Protein AF-A0A532D0Z4-F1 (afdb_monomer)

Structure (mmCIF, N/CA/C/O backbone):
data_AF-A0A532D0Z4-F1
#
_entry.id   AF-A0A532D0Z4-F1
#
loop_
_atom_site.group_PDB
_atom_site.id
_atom_site.type_symbol
_atom_site.label_atom_id
_atom_site.label_alt_id
_atom_site.label_comp_id
_atom_site.label_asym_id
_atom_site.label_entity_id
_atom_site.label_seq_id
_atom_site.pdbx_PDB_ins_code
_atom_site.Cartn_x
_atom_site.Cartn_y
_atom_site.Cartn_z
_atom_site.occupancy
_atom_site.B_iso_or_equiv
_atom_site.auth_seq_id
_atom_site.auth_comp_id
_atom_site.auth_asym_id
_atom_site.auth_atom_id
_atom_site.pdbx_PDB_model_num
ATOM 1 N N . MET A 1 1 ? 3.114 -16.259 -3.371 1.00 68.56 1 MET A N 1
ATOM 2 C CA . MET A 1 1 ? 1.735 -16.174 -3.904 1.00 68.56 1 MET A CA 1
ATOM 3 C C . MET A 1 1 ? 0.910 -15.290 -2.988 1.00 68.56 1 MET A C 1
ATOM 5 O O . MET A 1 1 ? 0.957 -15.493 -1.777 1.00 68.56 1 MET A O 1
ATOM 9 N N . LEU A 1 2 ? 0.211 -14.303 -3.550 1.00 87.06 2 LEU A N 1
ATOM 10 C CA . LEU A 1 2 ? -0.641 -13.385 -2.798 1.00 87.06 2 LEU A CA 1
ATOM 11 C C . LEU A 1 2 ? -1.826 -14.157 -2.198 1.00 87.06 2 LEU A C 1
ATOM 13 O O . LEU A 1 2 ? -2.532 -14.868 -2.910 1.00 87.06 2 LEU A O 1
ATOM 17 N N . ARG A 1 3 ? -2.022 -14.060 -0.879 1.00 91.75 3 ARG A N 1
ATOM 18 C CA . ARG A 1 3 ? -3.142 -14.702 -0.178 1.00 91.75 3 ARG A CA 1
ATOM 19 C C . ARG A 1 3 ? -4.074 -13.623 0.351 1.00 91.75 3 ARG A C 1
ATOM 21 O O . ARG A 1 3 ? -3.798 -13.018 1.387 1.00 91.75 3 ARG A O 1
ATOM 28 N N . ILE A 1 4 ? -5.160 -13.389 -0.377 1.00 92.12 4 ILE A N 1
ATOM 29 C CA . ILE A 1 4 ? -6.190 -12.414 -0.019 1.00 92.12 4 ILE A CA 1
ATOM 30 C C . ILE A 1 4 ? -7.558 -13.076 0.090 1.00 92.12 4 ILE A C 1
ATOM 32 O O . ILE A 1 4 ? -7.851 -14.058 -0.587 1.00 92.12 4 ILE A O 1
ATOM 36 N N . SER A 1 5 ? -8.388 -12.515 0.956 1.00 94.12 5 SER A N 1
ATOM 37 C CA . SER A 1 5 ? -9.837 -12.703 0.953 1.00 94.12 5 SER A CA 1
ATOM 38 C C . SER A 1 5 ? -10.491 -11.322 0.848 1.00 94.12 5 SER A C 1
ATOM 40 O O . SER A 1 5 ? -9.790 -10.320 0.680 1.00 94.12 5 SER A O 1
ATOM 42 N N . ARG A 1 6 ? -11.820 -11.245 0.876 1.00 94.12 6 ARG A N 1
ATOM 43 C CA . ARG A 1 6 ? -12.543 -9.992 0.645 1.00 94.12 6 ARG A CA 1
ATOM 44 C C . ARG A 1 6 ? -13.796 -9.849 1.489 1.00 94.12 6 ARG A C 1
ATOM 46 O O . ARG A 1 6 ? -14.389 -10.837 1.920 1.00 94.12 6 ARG A O 1
ATOM 53 N N . PHE A 1 7 ? -14.195 -8.600 1.672 1.00 96.19 7 PHE A N 1
ATOM 54 C CA . PHE A 1 7 ? -15.541 -8.224 2.076 1.00 96.19 7 PHE A CA 1
ATOM 55 C C . PHE A 1 7 ? -16.505 -8.358 0.885 1.00 96.19 7 PHE A C 1
ATOM 57 O O . PHE A 1 7 ? -16.123 -8.746 -0.226 1.00 96.19 7 PHE A O 1
ATOM 64 N N . ARG A 1 8 ? -17.783 -8.056 1.119 1.00 94.69 8 ARG A N 1
ATOM 65 C CA . ARG A 1 8 ? -18.814 -8.057 0.079 1.00 94.69 8 ARG A CA 1
ATOM 66 C C . ARG A 1 8 ? -18.459 -7.094 -1.054 1.00 94.69 8 ARG A C 1
ATOM 68 O O . ARG A 1 8 ? -18.574 -7.469 -2.223 1.00 94.69 8 ARG A O 1
ATOM 75 N N . GLU A 1 9 ? -18.056 -5.879 -0.696 1.00 93.69 9 GLU A N 1
ATOM 76 C CA . GLU A 1 9 ? -17.502 -4.866 -1.596 1.00 93.69 9 GLU A CA 1
ATOM 77 C C . GLU A 1 9 ? -16.139 -5.317 -2.165 1.00 93.69 9 GLU A C 1
ATOM 79 O O . GLU A 1 9 ? -15.540 -6.254 -1.634 1.00 93.69 9 GLU A O 1
ATOM 84 N N . PRO A 1 10 ? -15.602 -4.675 -3.223 1.00 90.31 10 PRO A N 1
ATOM 85 C CA . PRO A 1 10 ? -14.236 -4.922 -3.703 1.00 90.31 10 PRO A CA 1
ATOM 86 C C . PRO A 1 10 ? -13.175 -4.358 -2.733 1.00 90.31 10 PRO A C 1
ATOM 88 O O . PRO A 1 10 ? -12.321 -3.566 -3.111 1.00 90.31 10 PRO A O 1
ATOM 91 N N . ILE A 1 11 ? -13.259 -4.760 -1.466 1.00 94.00 11 ILE A N 1
ATOM 92 C CA . ILE A 1 11 ? -12.336 -4.439 -0.383 1.00 94.00 11 ILE A CA 1
ATOM 93 C C . ILE A 1 11 ? -11.728 -5.761 0.066 1.00 94.00 11 ILE A C 1
ATOM 95 O O . ILE A 1 11 ? -12.435 -6.688 0.471 1.00 94.00 11 ILE A O 1
ATOM 99 N N . TYR A 1 12 ? -10.412 -5.849 -0.025 1.00 94.94 12 TYR A N 1
ATOM 100 C CA . TYR A 1 12 ? -9.652 -7.072 0.173 1.00 94.94 12 TYR A CA 1
ATOM 101 C C . TYR A 1 12 ? -8.835 -6.983 1.453 1.00 94.94 12 TYR A C 1
ATOM 103 O O . TYR A 1 12 ? -8.523 -5.895 1.932 1.00 94.94 12 TYR A O 1
ATOM 111 N N . PHE A 1 13 ? -8.464 -8.132 2.005 1.00 96.56 13 PHE A N 1
ATOM 112 C CA . PHE A 1 13 ? -7.53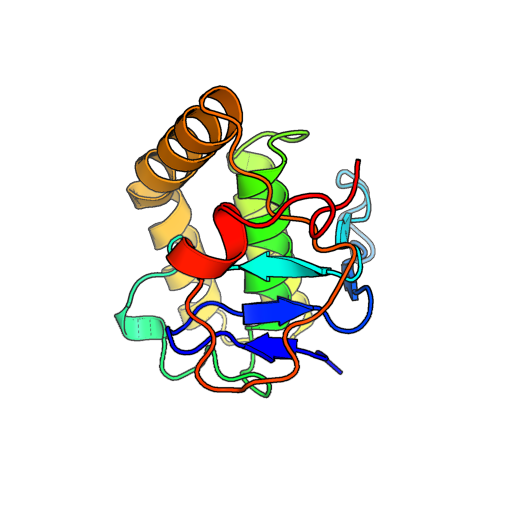0 -8.193 3.120 1.00 96.56 13 PHE A CA 1
ATOM 113 C C . PHE A 1 13 ? -6.567 -9.367 2.989 1.00 96.56 13 PHE A C 1
ATOM 115 O O . PHE A 1 13 ? -6.926 -10.446 2.509 1.00 96.56 13 PHE A O 1
ATOM 122 N N . LEU A 1 14 ? -5.337 -9.164 3.455 1.00 97.00 14 LEU A N 1
ATOM 123 C CA . LEU A 1 14 ? -4.309 -10.199 3.481 1.00 97.00 14 LEU A CA 1
ATOM 124 C C . LEU A 1 14 ? -4.620 -11.276 4.526 1.00 97.00 14 LEU A C 1
ATOM 126 O O . LEU A 1 14 ? -4.853 -10.976 5.698 1.00 97.00 14 LEU A O 1
ATOM 130 N N . THR A 1 15 ? -4.537 -12.547 4.137 1.00 96.62 15 THR A N 1
ATOM 131 C CA . THR A 1 15 ? -4.639 -13.693 5.062 1.00 96.62 15 THR A CA 1
ATOM 132 C C . THR A 1 15 ? -3.272 -14.241 5.488 1.00 96.62 15 THR A C 1
ATOM 134 O O . THR A 1 15 ? -3.190 -15.034 6.430 1.00 96.62 15 THR A O 1
ATOM 137 N N . ALA A 1 16 ? -2.194 -13.764 4.862 1.00 96.38 16 ALA A N 1
ATOM 138 C CA . ALA A 1 16 ? -0.795 -13.992 5.223 1.00 96.38 16 ALA A CA 1
ATOM 139 C C . ALA A 1 16 ? 0.020 -12.709 4.957 1.00 96.38 16 ALA A C 1
ATOM 141 O O . ALA A 1 16 ? -0.379 -11.937 4.084 1.00 96.38 16 ALA A O 1
ATOM 142 N N . PRO A 1 17 ? 1.125 -12.458 5.685 1.00 97.00 17 PRO A N 1
ATOM 143 C CA . PRO A 1 17 ? 1.972 -11.305 5.398 1.00 97.00 17 PRO A CA 1
ATOM 144 C C . PRO A 1 17 ? 2.641 -11.447 4.027 1.00 97.00 17 PRO A C 1
ATOM 146 O O . PRO A 1 17 ? 2.855 -12.562 3.540 1.00 97.00 17 PRO A O 1
ATOM 149 N N . ILE A 1 18 ? 2.994 -10.313 3.431 1.00 96.06 18 ILE A N 1
ATOM 150 C CA . ILE A 1 18 ? 3.792 -10.240 2.204 1.00 96.06 18 ILE A CA 1
ATOM 151 C C . ILE A 1 18 ? 4.935 -9.243 2.393 1.00 96.06 18 ILE A C 1
ATOM 153 O O . ILE A 1 18 ? 4.823 -8.330 3.211 1.00 96.06 18 ILE A O 1
ATOM 157 N N . SER A 1 19 ? 6.010 -9.393 1.623 1.00 95.44 19 SER A N 1
ATOM 158 C CA . SER A 1 19 ? 7.154 -8.480 1.686 1.00 95.44 19 SER A CA 1
ATOM 159 C C . SER A 1 19 ? 7.715 -8.172 0.304 1.00 95.44 19 SER A C 1
ATOM 161 O O . SER A 1 19 ? 7.929 -9.076 -0.503 1.00 95.44 19 SER A O 1
ATOM 163 N N . TRP A 1 20 ? 7.970 -6.901 0.026 1.00 95.19 20 TRP A N 1
ATOM 164 C CA . TRP A 1 20 ? 8.798 -6.491 -1.103 1.00 95.19 20 TRP A CA 1
ATOM 165 C C . TRP A 1 20 ? 10.201 -6.151 -0.597 1.00 95.19 20 TRP A C 1
ATOM 167 O O . TRP A 1 20 ? 10.347 -5.458 0.414 1.00 95.19 20 TRP A O 1
ATOM 177 N N . THR A 1 21 ? 11.216 -6.632 -1.308 1.00 95.31 21 THR A N 1
ATOM 178 C CA . THR A 1 21 ? 12.628 -6.386 -1.007 1.00 95.31 21 THR A CA 1
ATOM 179 C C . THR A 1 21 ? 13.271 -5.759 -2.242 1.00 95.31 21 THR A C 1
ATOM 181 O O . THR A 1 21 ? 13.078 -6.304 -3.328 1.00 95.31 21 THR A O 1
ATOM 184 N N . PRO A 1 22 ? 14.022 -4.653 -2.097 1.00 93.81 22 PRO A N 1
ATOM 185 C CA . PRO A 1 22 ? 14.727 -4.043 -3.215 1.00 93.81 22 PRO A CA 1
ATOM 186 C C . PRO A 1 22 ? 15.726 -5.008 -3.852 1.00 93.81 22 PRO A C 1
ATOM 188 O O . PRO A 1 22 ? 16.398 -5.776 -3.157 1.00 93.81 22 PRO A O 1
ATOM 191 N N . ASN A 1 23 ? 15.849 -4.929 -5.173 1.00 92.88 23 ASN A N 1
ATOM 192 C CA . ASN A 1 23 ? 16.867 -5.652 -5.924 1.00 92.88 23 ASN A CA 1
ATOM 193 C C . ASN A 1 23 ? 18.252 -4.984 -5.789 1.00 92.88 23 ASN A C 1
ATOM 195 O O . ASN A 1 23 ? 18.334 -3.811 -5.411 1.00 92.88 23 ASN A O 1
ATOM 199 N N . PRO A 1 24 ? 19.352 -5.691 -6.120 1.00 92.56 24 PRO A N 1
ATOM 200 C CA . PRO A 1 24 ? 20.680 -5.081 -6.187 1.00 92.56 24 PRO A CA 1
ATOM 201 C C . PRO A 1 24 ? 20.682 -3.808 -7.051 1.00 92.56 24 PRO A C 1
ATOM 203 O O . PRO A 1 24 ? 20.112 -3.794 -8.144 1.00 92.56 24 PRO A O 1
ATOM 206 N N . GLY A 1 25 ? 21.305 -2.738 -6.560 1.00 89.62 25 GLY A N 1
ATOM 207 C CA . GLY A 1 25 ? 21.280 -1.394 -7.148 1.00 89.62 25 GLY A CA 1
ATOM 208 C C . GLY A 1 25 ? 20.120 -0.498 -6.683 1.00 89.62 25 GLY A C 1
ATOM 209 O O . GLY A 1 25 ? 20.040 0.661 -7.097 1.00 89.62 25 GLY A O 1
ATOM 210 N N . GLN A 1 26 ? 19.208 -1.001 -5.843 1.00 91.31 26 GLN A N 1
ATOM 211 C CA . GLN A 1 26 ? 18.084 -0.249 -5.264 1.00 91.31 26 GLN A CA 1
ATOM 212 C C . GLN A 1 26 ? 18.214 -0.061 -3.740 1.00 91.31 26 GLN A C 1
ATOM 214 O O . GLN A 1 26 ? 17.235 0.27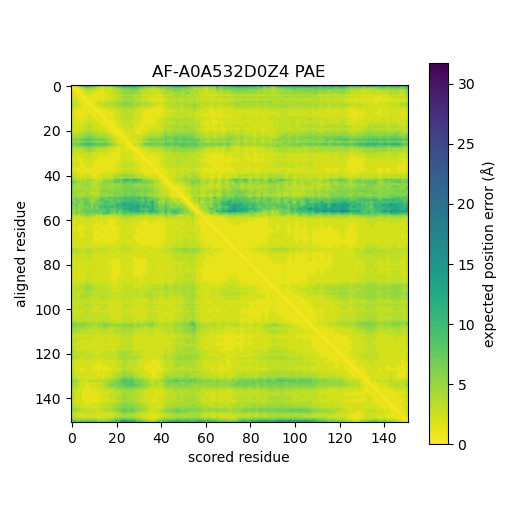0 -3.071 1.00 91.31 26 GLN A O 1
ATOM 219 N N . GLU A 1 27 ? 19.415 -0.224 -3.176 1.00 90.19 27 GLU A N 1
ATOM 220 C CA . GLU A 1 27 ? 19.687 -0.273 -1.727 1.00 90.19 27 GLU A CA 1
ATOM 221 C C . GLU A 1 27 ? 19.323 1.015 -0.980 1.00 90.19 27 GLU A C 1
ATOM 223 O O . GLU A 1 27 ? 19.199 1.018 0.243 1.00 90.19 27 GLU A O 1
ATOM 228 N N . ARG A 1 28 ? 19.100 2.117 -1.706 1.00 93.56 28 ARG A N 1
ATOM 229 C CA . ARG A 1 28 ? 18.566 3.357 -1.130 1.00 93.56 28 ARG A CA 1
ATOM 230 C C . ARG A 1 28 ? 17.164 3.193 -0.528 1.00 93.56 28 ARG A C 1
ATOM 232 O O . ARG A 1 28 ? 16.736 4.061 0.224 1.00 93.56 28 ARG A O 1
ATOM 239 N N . TYR A 1 29 ? 16.441 2.128 -0.878 1.00 94.75 29 TYR A N 1
ATOM 240 C CA . TYR A 1 29 ? 15.116 1.819 -0.351 1.00 94.75 29 TYR A CA 1
ATOM 241 C C . TYR A 1 29 ? 15.188 0.689 0.668 1.00 94.75 29 TYR A C 1
ATOM 243 O O . TYR A 1 29 ? 15.840 -0.323 0.443 1.00 94.75 29 TYR A O 1
ATOM 251 N N . ALA A 1 30 ? 14.457 0.818 1.772 1.00 95.56 30 ALA A N 1
ATOM 252 C CA . ALA A 1 30 ? 14.303 -0.280 2.721 1.00 95.56 30 ALA A CA 1
ATOM 253 C C . ALA A 1 30 ? 13.193 -1.247 2.275 1.00 95.56 30 ALA A C 1
ATOM 255 O O . ALA A 1 30 ? 12.180 -0.817 1.710 1.00 95.56 30 ALA A O 1
ATOM 256 N N . ALA A 1 31 ? 13.329 -2.534 2.612 1.00 96.44 31 ALA A N 1
ATOM 257 C CA . ALA A 1 31 ? 12.281 -3.536 2.408 1.00 96.44 31 ALA A CA 1
ATOM 258 C C . ALA A 1 31 ? 10.957 -3.131 3.081 1.00 96.44 31 ALA A C 1
ATOM 260 O O . ALA A 1 31 ? 10.937 -2.419 4.090 1.00 96.44 31 ALA A O 1
ATOM 261 N N . VAL A 1 32 ? 9.840 -3.578 2.511 1.00 97.50 32 VAL A N 1
ATOM 262 C CA . VAL A 1 32 ? 8.489 -3.287 2.999 1.00 97.50 32 VAL A CA 1
ATOM 263 C C . VAL A 1 32 ? 7.808 -4.598 3.337 1.00 97.50 32 VAL A C 1
ATOM 265 O O . VAL A 1 32 ? 7.613 -5.431 2.459 1.00 97.50 32 VAL A O 1
ATOM 268 N N . THR A 1 33 ? 7.398 -4.758 4.592 1.00 97.69 33 THR A N 1
ATOM 269 C CA . THR A 1 33 ? 6.573 -5.888 5.029 1.00 97.69 33 THR A CA 1
ATOM 270 C C . THR A 1 33 ? 5.162 -5.399 5.301 1.00 97.69 33 THR A C 1
ATOM 272 O O . THR A 1 33 ? 4.949 -4.537 6.154 1.00 97.69 33 THR A O 1
ATOM 275 N N . VAL A 1 34 ? 4.201 -5.971 4.582 1.00 98.19 34 VAL A N 1
ATOM 276 C CA . VAL A 1 34 ? 2.775 -5.739 4.788 1.00 98.19 34 VAL A CA 1
ATOM 277 C C . VAL A 1 34 ? 2.240 -6.853 5.689 1.00 98.19 34 VAL A C 1
ATOM 279 O O . VAL A 1 34 ? 2.355 -8.037 5.345 1.00 98.19 34 VAL A O 1
ATOM 282 N N . PRO A 1 35 ? 1.668 -6.522 6.855 1.00 98.00 35 PRO A N 1
ATOM 283 C CA . PRO A 1 35 ? 1.227 -7.529 7.803 1.00 98.00 35 PRO A CA 1
ATOM 284 C C . PRO A 1 35 ? -0.017 -8.268 7.302 1.00 98.00 35 PRO A C 1
ATOM 286 O O . PRO A 1 35 ? -0.856 -7.738 6.568 1.00 98.00 35 PRO A O 1
ATOM 289 N N . LYS A 1 36 ? -0.180 -9.500 7.791 1.00 97.94 36 LYS A N 1
ATOM 290 C CA . LYS A 1 36 ? -1.461 -10.206 7.725 1.00 97.94 36 LYS A CA 1
ATOM 291 C C . LYS A 1 36 ? -2.563 -9.310 8.304 1.00 97.94 36 LYS A C 1
ATOM 293 O O . LYS A 1 36 ? -2.368 -8.668 9.330 1.00 97.94 36 LYS A O 1
ATOM 298 N N . GLY A 1 37 ? -3.719 -9.300 7.652 1.00 98.06 37 GLY A N 1
ATOM 299 C CA . GLY A 1 37 ? -4.858 -8.479 8.038 1.00 98.06 37 GL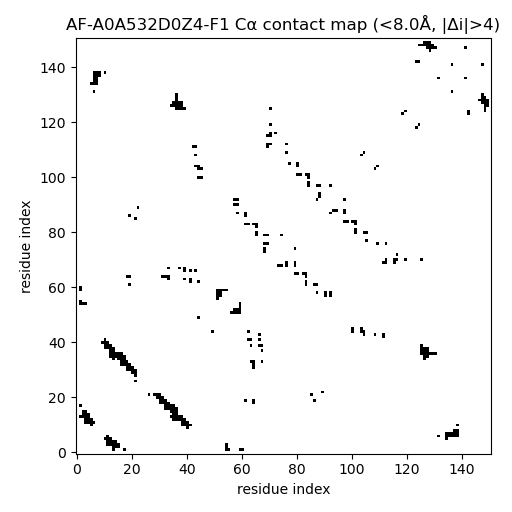Y A CA 1
ATOM 300 C C . GLY A 1 37 ? -4.860 -7.072 7.460 1.00 98.06 37 GLY A C 1
ATOM 301 O O . GLY A 1 37 ? -5.844 -6.375 7.679 1.00 98.06 37 GLY A O 1
ATOM 302 N N . PHE A 1 38 ? -3.839 -6.647 6.710 1.00 98.38 38 PHE A N 1
ATOM 303 C CA . PHE A 1 38 ? -3.918 -5.370 6.002 1.00 98.38 38 PHE A CA 1
ATOM 304 C C . PHE A 1 38 ? -5.079 -5.358 4.996 1.00 98.38 38 PHE A C 1
ATOM 306 O O . PHE A 1 38 ? -5.216 -6.301 4.214 1.00 98.38 38 PHE A O 1
ATOM 313 N N . VAL A 1 39 ? -5.887 -4.296 5.038 1.00 97.69 39 VAL A N 1
ATOM 314 C CA . VAL A 1 39 ? -7.057 -4.046 4.189 1.00 97.69 39 VAL A CA 1
ATOM 315 C C . VAL A 1 39 ? -6.697 -3.069 3.068 1.00 97.69 39 VAL A C 1
ATOM 317 O O . VAL A 1 39 ? -6.169 -1.989 3.325 1.00 97.69 39 VAL A O 1
ATOM 320 N N . THR A 1 40 ? -7.039 -3.421 1.833 1.00 95.94 40 THR A N 1
ATOM 321 C CA . THR A 1 40 ? -6.803 -2.633 0.611 1.00 95.94 40 THR A CA 1
ATOM 322 C C . THR A 1 40 ? -8.088 -2.537 -0.216 1.00 95.94 40 THR A C 1
ATOM 324 O O . THR A 1 40 ? -8.893 -3.469 -0.257 1.00 95.94 40 THR A O 1
ATOM 327 N N . ASP A 1 41 ? -8.292 -1.388 -0.855 1.00 92.38 41 ASP A N 1
ATOM 328 C CA . ASP A 1 41 ? -9.399 -1.103 -1.775 1.00 92.38 41 ASP A CA 1
ATOM 329 C C . ASP A 1 41 ? -8.905 -0.788 -3.199 1.00 92.38 41 ASP A C 1
ATOM 331 O O . ASP A 1 41 ? -9.721 -0.519 -4.082 1.00 92.38 41 ASP A O 1
ATOM 335 N N . PHE A 1 42 ? -7.583 -0.809 -3.421 1.00 90.06 42 PHE A N 1
ATOM 336 C CA . PHE A 1 42 ? -6.908 -0.439 -4.666 1.00 90.06 42 PHE A CA 1
ATOM 337 C C . PHE A 1 42 ? -7.337 0.922 -5.234 1.00 90.06 42 PHE A C 1
ATOM 339 O O . PHE A 1 42 ? -7.225 1.173 -6.436 1.00 90.06 42 PHE A O 1
ATOM 346 N N . ALA A 1 43 ? -7.831 1.824 -4.379 1.00 82.38 43 ALA A N 1
ATOM 347 C CA . ALA A 1 43 ? -8.388 3.104 -4.808 1.00 82.38 43 ALA A CA 1
ATOM 348 C C . ALA A 1 43 ? -7.322 4.065 -5.365 1.00 82.38 43 ALA A C 1
ATOM 350 O O . ALA A 1 43 ? -7.653 5.036 -6.043 1.00 82.38 43 ALA A O 1
ATOM 351 N N . SER A 1 44 ? -6.044 3.799 -5.090 1.00 79.75 44 SER A N 1
ATOM 352 C CA . SER A 1 44 ? -4.894 4.509 -5.655 1.00 79.75 44 SER A CA 1
ATOM 353 C C . SER A 1 44 ? -4.632 4.155 -7.130 1.00 79.75 44 SER A C 1
ATOM 355 O O . SER A 1 44 ? -3.983 4.927 -7.836 1.00 79.75 44 SER A O 1
ATOM 357 N N . ILE A 1 45 ? -5.162 3.025 -7.614 1.00 84.25 45 ILE A N 1
ATOM 358 C CA . ILE A 1 45 ? -4.928 2.493 -8.958 1.00 84.25 45 ILE A CA 1
ATOM 359 C C . ILE A 1 45 ? -6.054 2.927 -9.914 1.00 84.25 45 ILE A C 1
ATOM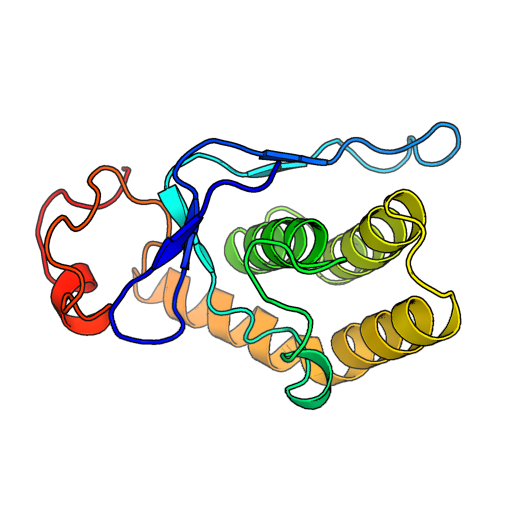 361 O O . ILE A 1 45 ? -7.233 2.724 -9.604 1.00 84.25 45 ILE A O 1
ATOM 365 N N . PRO A 1 46 ? -5.751 3.475 -11.110 1.00 83.75 46 PRO A N 1
ATOM 366 C CA . PRO A 1 46 ? -6.778 3.868 -12.074 1.00 83.75 46 PRO A CA 1
ATOM 367 C C . PRO A 1 46 ? -7.675 2.702 -12.504 1.00 83.75 46 PRO A C 1
ATOM 369 O O . PRO A 1 46 ? -7.198 1.609 -12.801 1.00 83.75 46 PRO A O 1
ATOM 372 N N . ARG A 1 47 ? -8.984 2.958 -12.635 1.00 85.44 47 ARG A N 1
ATOM 373 C CA . ARG A 1 47 ? -9.997 1.923 -12.929 1.00 85.44 47 ARG A CA 1
ATOM 374 C C . ARG A 1 47 ? -9.753 1.128 -14.211 1.00 85.44 47 ARG A C 1
ATOM 376 O O . ARG A 1 47 ? -10.112 -0.042 -14.263 1.00 85.44 47 ARG A O 1
ATOM 383 N N . ILE A 1 48 ? -9.130 1.729 -15.226 1.00 82.31 48 ILE A N 1
ATOM 384 C CA . ILE A 1 48 ? -8.780 1.031 -16.475 1.00 82.31 48 ILE A CA 1
ATOM 385 C C . ILE A 1 48 ? -7.825 -0.153 -16.240 1.00 82.31 48 ILE A C 1
ATOM 387 O O . ILE A 1 48 ? -7.817 -1.103 -17.015 1.00 82.31 48 ILE A O 1
ATOM 391 N N . PHE A 1 49 ? -7.079 -0.132 -15.135 1.00 83.12 49 PHE A N 1
ATOM 392 C CA . PHE A 1 49 ? -6.175 -1.198 -14.718 1.00 83.12 49 PHE A CA 1
ATOM 393 C C . PHE A 1 49 ? -6.839 -2.216 -13.769 1.00 83.12 49 PHE A C 1
ATOM 395 O O . PHE A 1 49 ? -6.251 -3.227 -13.409 1.00 83.12 49 PHE A O 1
ATOM 402 N N . TRP A 1 50 ? -8.098 -2.042 -13.366 1.00 83.56 50 TRP A N 1
ATOM 403 C CA . TRP A 1 50 ? -8.696 -2.944 -12.372 1.00 83.56 50 TRP A CA 1
ATOM 404 C C . TRP A 1 50 ? -8.919 -4.377 -12.869 1.00 83.56 50 TRP A C 1
ATOM 406 O O . TRP A 1 50 ? -8.961 -5.301 -12.058 1.00 83.56 50 TRP A O 1
ATOM 416 N N . SER A 1 51 ? -9.002 -4.602 -14.184 1.00 79.25 51 SER A N 1
ATOM 417 C CA . SER A 1 51 ? -9.143 -5.950 -14.756 1.00 79.25 51 SER A CA 1
ATOM 418 C C . SER A 1 51 ? -7.964 -6.877 -14.430 1.00 79.25 51 SER A C 1
ATOM 420 O O . SER A 1 51 ? -8.153 -8.092 -14.363 1.00 79.25 51 SER A O 1
ATOM 422 N N . ALA A 1 52 ? -6.778 -6.320 -14.166 1.00 77.19 52 ALA A N 1
ATOM 423 C CA . ALA A 1 52 ? -5.584 -7.067 -13.777 1.00 77.19 52 ALA A CA 1
ATOM 424 C C . ALA A 1 52 ? -5.259 -6.975 -12.270 1.00 77.19 52 ALA A C 1
ATOM 426 O O . ALA A 1 52 ? -4.233 -7.491 -11.839 1.00 77.19 52 ALA A O 1
ATOM 427 N N . LEU A 1 53 ? -6.163 -6.426 -11.444 1.00 77.25 53 LEU A N 1
ATOM 428 C CA . LEU A 1 53 ? -6.093 -6.451 -9.970 1.00 77.25 53 LEU A CA 1
ATOM 429 C C . LEU A 1 53 ? -6.808 -7.658 -9.343 1.00 77.25 53 LEU A C 1
ATOM 431 O O . LEU A 1 53 ? -7.283 -7.619 -8.206 1.00 77.25 53 LEU A O 1
ATOM 435 N N . ARG A 1 54 ? -6.902 -8.762 -10.080 1.00 73.69 54 ARG A N 1
ATOM 436 C CA . ARG A 1 54 ? -7.384 -10.021 -9.512 1.00 73.69 54 ARG A CA 1
ATOM 437 C C . ARG A 1 54 ? -6.395 -10.534 -8.448 1.00 73.69 54 ARG A C 1
ATOM 439 O O . ARG A 1 54 ? -5.230 -10.145 -8.475 1.00 73.69 54 ARG A O 1
ATOM 446 N N . PRO A 1 55 ? -6.796 -11.432 -7.529 1.00 66.75 55 PRO A N 1
ATOM 447 C CA . PRO A 1 55 ? -5.860 -12.041 -6.575 1.00 66.75 55 PRO A CA 1
ATOM 448 C C . PRO A 1 55 ? -4.628 -12.697 -7.225 1.00 66.75 55 PRO A C 1
ATOM 450 O O . PRO A 1 55 ? -3.551 -12.715 -6.635 1.00 66.75 55 PRO A O 1
ATOM 453 N N . ASP A 1 56 ? -4.807 -13.231 -8.433 1.00 70.12 56 ASP A N 1
ATOM 454 C CA .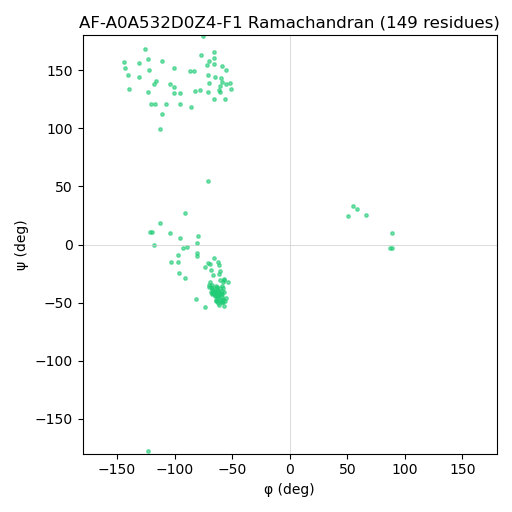 ASP A 1 56 ? -3.799 -13.814 -9.326 1.00 70.12 56 ASP A CA 1
ATOM 455 C C . ASP A 1 56 ? -3.257 -12.817 -10.369 1.00 70.12 56 ASP A C 1
ATOM 457 O O . ASP A 1 56 ? -2.507 -13.193 -11.264 1.00 70.12 56 ASP A O 1
ATOM 461 N N . GLY A 1 57 ? -3.659 -11.552 -10.271 1.00 78.69 57 GLY A N 1
ATOM 462 C CA . GLY A 1 57 ? -3.326 -10.487 -11.199 1.00 78.69 57 GLY A CA 1
ATOM 463 C C . GLY A 1 57 ? -1.866 -10.061 -11.112 1.00 78.69 57 GLY A C 1
ATOM 464 O O . GLY A 1 57 ? -1.262 -10.045 -10.037 1.00 78.69 57 GLY A O 1
ATOM 465 N N . GLU A 1 58 ? -1.309 -9.682 -12.261 1.00 81.00 58 GLU A N 1
ATOM 466 C CA . GLU A 1 58 ? 0.137 -9.571 -12.463 1.00 81.00 58 GLU A CA 1
ATOM 467 C C . GLU A 1 58 ? 0.814 -8.549 -11.526 1.00 81.00 58 GLU A C 1
ATOM 469 O O . GLU A 1 58 ? 1.949 -8.750 -11.104 1.00 81.00 58 GLU A O 1
ATOM 474 N N . TYR A 1 59 ? 0.106 -7.485 -11.129 1.00 88.00 59 TYR A N 1
ATOM 475 C CA . TYR A 1 59 ? 0.625 -6.429 -10.245 1.00 88.00 59 TYR A CA 1
ATOM 476 C C . TYR A 1 59 ? -0.180 -6.240 -8.956 1.00 88.00 59 TYR A C 1
ATOM 478 O O . TYR A 1 59 ? 0.071 -5.289 -8.213 1.00 88.00 59 TYR A O 1
ATOM 486 N N . ALA A 1 60 ? -1.109 -7.146 -8.636 1.00 92.06 60 ALA A N 1
ATOM 487 C CA . ALA A 1 60 ? -1.884 -7.060 -7.397 1.00 92.06 60 ALA A CA 1
ATOM 488 C C . ALA A 1 60 ? -0.967 -7.043 -6.161 1.00 92.06 60 ALA A C 1
ATOM 490 O O . ALA A 1 60 ? -1.199 -6.289 -5.221 1.00 92.06 60 ALA A O 1
ATOM 491 N N . TYR A 1 61 ? 0.130 -7.806 -6.192 1.00 94.06 61 TYR A N 1
ATOM 492 C CA . TYR A 1 61 ? 1.138 -7.803 -5.130 1.00 94.06 61 TYR A CA 1
ATOM 493 C C . TYR A 1 61 ? 1.747 -6.411 -4.905 1.00 94.06 61 TYR A C 1
ATOM 495 O O . TYR A 1 61 ? 1.789 -5.927 -3.774 1.00 94.06 61 TYR A O 1
ATOM 503 N N . ALA A 1 62 ? 2.182 -5.755 -5.985 1.00 95.25 62 ALA A N 1
ATOM 504 C CA . ALA A 1 62 ? 2.779 -4.425 -5.941 1.00 95.25 62 ALA A CA 1
ATOM 505 C C . ALA A 1 62 ? 1.765 -3.362 -5.481 1.00 95.25 62 ALA A C 1
ATOM 507 O O . ALA A 1 62 ? 2.097 -2.512 -4.656 1.00 95.25 62 ALA A O 1
ATOM 508 N N . ALA A 1 63 ? 0.512 -3.462 -5.936 1.00 95.38 63 ALA A N 1
ATOM 509 C CA . ALA A 1 63 ? -0.570 -2.572 -5.518 1.00 95.38 63 ALA A CA 1
ATOM 510 C C . ALA A 1 63 ? -0.871 -2.681 -4.011 1.00 95.38 63 ALA A C 1
ATOM 512 O O . ALA A 1 63 ? -1.046 -1.661 -3.353 1.00 95.38 63 ALA A O 1
ATOM 513 N N . VAL A 1 64 ? -0.860 -3.889 -3.426 1.00 96.75 64 VAL A N 1
ATOM 514 C CA . VAL A 1 64 ? -1.044 -4.063 -1.969 1.00 96.75 64 VAL A CA 1
ATOM 515 C C . VAL A 1 64 ? 0.095 -3.410 -1.176 1.00 96.75 64 VAL A C 1
ATOM 517 O O . VAL A 1 64 ? -0.156 -2.774 -0.152 1.00 96.75 64 VAL A O 1
ATOM 520 N N . VAL A 1 65 ? 1.344 -3.555 -1.634 1.00 97.25 65 VAL A N 1
ATOM 521 C CA . VAL A 1 65 ? 2.509 -2.906 -1.006 1.00 97.25 65 VAL A CA 1
ATOM 522 C C . VAL A 1 65 ? 2.378 -1.382 -1.067 1.00 97.25 65 VAL A C 1
ATOM 524 O O . VAL A 1 65 ? 2.594 -0.709 -0.059 1.00 97.25 65 VAL A O 1
ATOM 527 N N . HIS A 1 66 ? 1.977 -0.842 -2.218 1.00 97.44 66 HIS A N 1
ATOM 528 C CA . HIS A 1 66 ? 1.746 0.591 -2.410 1.00 97.44 66 HIS A CA 1
ATOM 529 C C . HIS A 1 66 ? 0.636 1.127 -1.507 1.00 97.44 66 HIS A C 1
ATOM 531 O O . HIS A 1 66 ? 0.878 2.067 -0.753 1.00 97.44 66 HIS A O 1
ATOM 537 N N . ASP A 1 67 ? -0.527 0.475 -1.489 1.00 97.62 67 ASP A N 1
ATOM 538 C CA . ASP A 1 67 ? -1.649 0.846 -0.624 1.00 97.62 67 ASP A CA 1
ATOM 539 C C . ASP A 1 67 ? -1.264 0.814 0.858 1.00 97.62 67 ASP A C 1
ATOM 541 O O . ASP A 1 67 ? -1.721 1.654 1.633 1.00 97.62 67 ASP A O 1
ATOM 545 N N . TYR A 1 68 ? -0.406 -0.122 1.275 1.00 98.25 68 TYR A N 1
ATOM 546 C CA . TYR A 1 68 ? 0.097 -0.167 2.648 1.00 98.25 68 TYR A CA 1
ATOM 547 C C . TYR A 1 68 ? 0.969 1.041 2.984 1.00 98.25 68 TYR A C 1
ATOM 549 O O . TYR A 1 68 ? 0.812 1.633 4.055 1.00 98.25 68 TYR A O 1
ATOM 557 N N . LEU A 1 69 ? 1.858 1.449 2.079 1.00 98.19 69 LEU A N 1
ATOM 558 C CA . LEU A 1 69 ? 2.663 2.660 2.250 1.00 98.19 69 LEU A CA 1
ATOM 559 C C . LEU A 1 69 ? 1.797 3.926 2.226 1.00 98.19 69 LEU A C 1
ATOM 561 O O . LEU A 1 69 ? 1.983 4.810 3.058 1.00 98.19 69 LEU A O 1
ATOM 565 N N . TYR A 1 70 ? 0.802 3.973 1.341 1.00 97.81 70 TYR A N 1
ATOM 566 C CA . TYR A 1 70 ? -0.199 5.038 1.257 1.00 97.81 70 TYR A CA 1
ATOM 567 C C . TYR A 1 70 ? -1.078 5.132 2.497 1.00 97.81 70 TYR A C 1
ATOM 569 O O . TYR A 1 70 ? -1.483 6.222 2.893 1.00 97.81 70 TYR A O 1
ATOM 577 N N . TRP A 1 71 ? -1.401 3.993 3.103 1.00 98.00 71 TRP A N 1
ATOM 578 C CA . TRP A 1 71 ? -2.147 3.955 4.345 1.00 98.00 71 TRP A CA 1
ATOM 579 C C . TRP A 1 71 ? -1.265 4.375 5.510 1.00 98.00 71 TRP A C 1
ATOM 581 O O . TRP A 1 71 ? -1.640 5.271 6.249 1.00 98.00 71 TRP A O 1
ATOM 591 N N . THR A 1 72 ? -0.103 3.750 5.705 1.00 97.38 72 THR A N 1
ATOM 592 C CA . THR A 1 72 ? 0.753 3.983 6.882 1.00 97.38 72 THR A CA 1
ATOM 593 C C . THR A 1 72 ? 1.409 5.355 6.877 1.00 97.38 72 THR A C 1
ATOM 595 O O . THR A 1 72 ? 1.476 5.979 7.935 1.00 97.38 72 THR A O 1
ATOM 598 N N . GLN A 1 73 ? 1.799 5.852 5.702 1.00 97.56 73 GLN A N 1
ATOM 599 C CA . GLN A 1 73 ? 2.459 7.146 5.500 1.00 97.56 73 GLN A CA 1
ATOM 600 C C . GLN A 1 73 ? 3.732 7.312 6.343 1.00 97.56 73 GLN A C 1
ATOM 602 O O . GLN A 1 73 ? 4.068 8.406 6.781 1.00 97.56 73 GLN A O 1
ATOM 607 N N . THR A 1 74 ? 4.450 6.212 6.581 1.00 96.88 74 THR A N 1
ATOM 608 C CA . THR A 1 74 ? 5.762 6.216 7.254 1.00 96.88 74 THR A CA 1
ATOM 609 C C . THR A 1 74 ? 6.907 6.597 6.316 1.00 96.88 74 THR A C 1
ATOM 611 O O . THR A 1 74 ? 8.028 6.816 6.765 1.00 96.88 74 THR A O 1
ATOM 614 N N . ARG A 1 75 ? 6.627 6.663 5.012 1.00 97.19 75 ARG A N 1
ATOM 615 C CA . ARG A 1 75 ? 7.531 7.074 3.933 1.00 97.19 75 ARG A CA 1
ATOM 616 C C . ARG A 1 75 ? 6.872 8.195 3.137 1.00 97.19 75 ARG A C 1
ATOM 618 O O . ARG A 1 75 ? 5.682 8.446 3.316 1.00 97.19 75 ARG A O 1
ATOM 625 N N . SER A 1 76 ? 7.613 8.866 2.261 1.00 97.94 76 SER A N 1
ATOM 626 C CA . SER A 1 76 ? 7.013 9.864 1.369 1.00 97.94 76 SER A CA 1
ATOM 627 C C . SER A 1 76 ? 6.130 9.202 0.307 1.00 97.94 76 SER A C 1
ATOM 629 O O . SER A 1 76 ? 6.306 8.029 -0.039 1.00 97.94 76 SER A O 1
ATOM 631 N N . ARG A 1 77 ? 5.198 9.978 -0.254 1.00 97.56 77 ARG A N 1
ATOM 632 C CA . ARG A 1 77 ? 4.379 9.541 -1.391 1.00 97.56 77 ARG A CA 1
ATOM 633 C C . ARG A 1 77 ? 5.257 9.182 -2.591 1.00 97.56 77 ARG A C 1
ATOM 635 O O . ARG A 1 77 ? 5.054 8.157 -3.226 1.00 97.56 77 ARG A O 1
ATOM 642 N N . GLU A 1 78 ? 6.273 10.000 -2.856 1.00 97.75 78 GLU A N 1
ATOM 643 C CA . GLU A 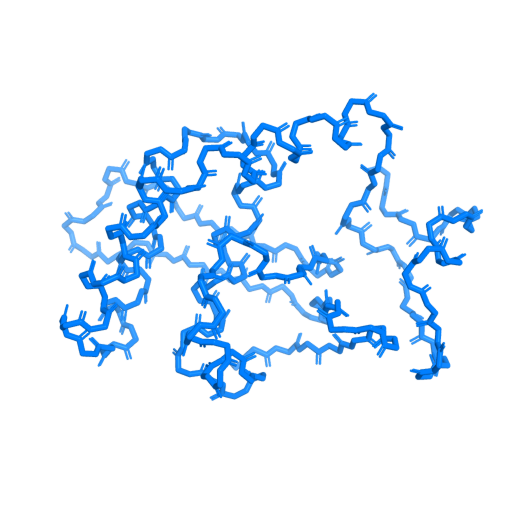1 78 ? 7.286 9.799 -3.897 1.00 97.75 78 GLU A CA 1
ATOM 644 C C . GLU A 1 78 ? 7.983 8.447 -3.761 1.00 97.75 78 GLU A C 1
ATOM 646 O O . GLU A 1 78 ? 8.143 7.729 -4.747 1.00 97.75 78 GLU A O 1
ATOM 651 N N . GLU A 1 79 ? 8.388 8.092 -2.542 1.00 97.94 79 GLU A N 1
ATOM 652 C CA . GLU A 1 79 ? 9.015 6.804 -2.279 1.00 97.94 79 GLU A CA 1
ATOM 653 C C . GLU A 1 79 ? 8.026 5.652 -2.466 1.00 97.94 79 GLU A C 1
ATOM 655 O O . GLU A 1 79 ? 8.377 4.657 -3.098 1.00 97.94 79 GLU A O 1
ATOM 660 N N . ALA A 1 80 ? 6.787 5.790 -1.987 1.00 98.00 80 ALA A N 1
ATOM 661 C CA . ALA A 1 80 ? 5.755 4.777 -2.187 1.00 98.00 80 ALA A CA 1
ATOM 662 C C . ALA A 1 80 ? 5.492 4.510 -3.680 1.00 98.00 80 ALA A C 1
ATOM 664 O O . ALA A 1 80 ? 5.505 3.356 -4.111 1.00 98.00 80 ALA A O 1
ATOM 665 N N . ASP A 1 81 ? 5.332 5.564 -4.483 1.00 97.75 81 ASP A N 1
ATOM 666 C CA . ASP A 1 81 ? 5.117 5.470 -5.933 1.00 97.75 81 ASP A CA 1
ATOM 667 C C . ASP A 1 81 ? 6.308 4.825 -6.650 1.00 97.75 81 ASP A C 1
ATOM 669 O O . ASP A 1 81 ? 6.147 4.025 -7.576 1.00 97.75 81 ASP A O 1
ATOM 673 N N . GLN A 1 82 ? 7.525 5.148 -6.214 1.00 97.94 82 GLN A N 1
ATOM 674 C CA . GLN A 1 82 ? 8.736 4.568 -6.778 1.00 97.94 82 GLN A CA 1
ATOM 675 C C . GLN A 1 82 ? 8.886 3.087 -6.404 1.00 97.94 82 GLN A C 1
ATOM 677 O O . GLN A 1 82 ? 9.343 2.299 -7.233 1.00 97.94 82 GLN A O 1
ATOM 682 N N . ILE A 1 83 ? 8.462 2.686 -5.203 1.00 97.50 83 ILE A N 1
ATOM 683 C CA . ILE A 1 83 ? 8.404 1.278 -4.788 1.00 97.50 83 ILE A CA 1
ATOM 684 C C . ILE A 1 83 ? 7.364 0.507 -5.602 1.00 97.50 83 ILE A C 1
ATOM 686 O O . ILE A 1 83 ? 7.662 -0.603 -6.031 1.00 97.50 83 ILE A O 1
ATOM 690 N N . LEU A 1 84 ? 6.197 1.093 -5.901 1.00 97.00 84 LEU A N 1
ATOM 691 C CA . LEU A 1 84 ? 5.224 0.487 -6.820 1.00 97.00 84 LEU A CA 1
ATOM 692 C C . LEU A 1 84 ? 5.860 0.201 -8.186 1.00 97.00 84 LEU A C 1
ATOM 694 O O . LEU A 1 84 ? 5.748 -0.915 -8.690 1.00 97.00 84 LEU A O 1
ATOM 698 N N . LYS A 1 85 ? 6.562 1.189 -8.758 1.00 97.06 85 LYS A N 1
ATOM 699 C CA . LYS A 1 85 ? 7.257 1.049 -10.046 1.00 97.06 85 LYS A CA 1
ATOM 700 C C . LYS A 1 85 ? 8.262 -0.104 -10.024 1.00 97.06 85 LYS A C 1
ATOM 702 O O . LYS A 1 85 ? 8.184 -0.981 -10.877 1.00 97.06 85 LYS A O 1
ATOM 707 N N . MET A 1 86 ? 9.162 -0.118 -9.037 1.00 97.06 86 MET A N 1
ATOM 708 C CA . MET A 1 86 ? 10.192 -1.159 -8.913 1.00 97.06 86 MET A CA 1
ATOM 709 C C . MET A 1 86 ? 9.567 -2.537 -8.699 1.00 97.06 86 MET A C 1
ATOM 711 O O . MET A 1 86 ? 9.901 -3.473 -9.413 1.00 97.06 86 MET A O 1
ATOM 715 N N . ALA A 1 87 ? 8.588 -2.650 -7.797 1.00 95.38 87 ALA A N 1
ATOM 716 C CA . ALA A 1 87 ? 7.891 -3.906 -7.560 1.00 95.38 87 ALA A CA 1
ATOM 717 C C . ALA A 1 87 ? 7.213 -4.429 -8.836 1.00 95.38 87 ALA A C 1
ATOM 719 O O . ALA A 1 87 ? 7.268 -5.620 -9.106 1.00 95.38 87 ALA A O 1
ATOM 720 N N . MET A 1 88 ? 6.608 -3.578 -9.668 1.00 95.19 88 MET A N 1
ATOM 721 C CA . MET A 1 88 ? 6.059 -4.035 -10.950 1.00 95.19 88 MET A CA 1
ATOM 722 C C . MET A 1 88 ? 7.152 -4.470 -11.945 1.00 95.19 88 MET A C 1
ATOM 724 O O . MET A 1 88 ? 6.969 -5.450 -12.667 1.00 95.19 88 MET A O 1
ATOM 728 N N . GLU A 1 89 ? 8.295 -3.783 -11.986 1.00 95.00 89 GLU A N 1
ATOM 729 C CA . GLU A 1 89 ? 9.440 -4.168 -12.830 1.00 95.00 89 GLU A CA 1
ATOM 730 C C . GLU A 1 89 ? 10.030 -5.526 -12.413 1.00 95.00 89 GLU A C 1
ATOM 732 O O . GLU A 1 89 ? 10.381 -6.348 -13.268 1.00 95.00 89 GLU A O 1
ATOM 737 N N . ASP A 1 90 ? 10.069 -5.806 -11.109 1.00 92.06 90 ASP A N 1
ATOM 738 C CA . ASP A 1 90 ? 10.534 -7.079 -10.549 1.00 92.06 90 ASP A CA 1
ATOM 739 C C . ASP A 1 90 ? 9.647 -8.249 -10.997 1.00 92.06 90 ASP A C 1
ATOM 741 O O . ASP A 1 90 ? 10.143 -9.329 -11.324 1.00 92.06 90 ASP A O 1
ATOM 745 N N . PHE A 1 91 ? 8.339 -8.001 -11.101 1.00 89.31 91 PHE A N 1
ATOM 746 C CA . PHE A 1 91 ? 7.339 -8.944 -11.608 1.00 89.31 91 PHE A CA 1
ATOM 747 C C . PHE A 1 91 ? 7.290 -9.016 -13.144 1.00 89.31 91 PHE A C 1
ATOM 749 O O . PHE A 1 91 ? 6.430 -9.698 -13.698 1.00 89.31 91 PHE A O 1
ATOM 756 N N . LYS A 1 92 ? 8.226 -8.357 -13.844 1.00 92.12 92 LYS A N 1
ATOM 757 C CA . LYS A 1 92 ? 8.348 -8.364 -15.314 1.00 92.12 92 LYS A CA 1
ATOM 758 C C . LYS A 1 92 ? 7.100 -7.855 -16.038 1.00 92.12 92 LYS A C 1
ATOM 760 O O . LYS A 1 92 ? 6.828 -8.251 -17.170 1.00 92.12 92 LYS A O 1
ATOM 765 N N . ILE A 1 93 ? 6.376 -6.934 -15.406 1.00 91.81 93 ILE A N 1
ATOM 766 C CA . ILE A 1 93 ? 5.266 -6.227 -16.044 1.00 91.81 93 ILE A CA 1
ATOM 767 C C . ILE A 1 93 ? 5.799 -5.367 -17.191 1.00 91.81 93 ILE A C 1
ATOM 769 O O . ILE A 1 93 ? 6.889 -4.799 -17.101 1.00 91.81 93 ILE A O 1
ATOM 773 N N . SER A 1 94 ? 5.030 -5.260 -18.279 1.00 93.75 94 SER A N 1
ATOM 774 C CA . SER A 1 94 ? 5.451 -4.496 -19.456 1.00 93.75 94 SER A CA 1
ATOM 775 C C . SER A 1 94 ? 5.811 -3.049 -19.089 1.00 93.75 94 SER A C 1
ATOM 777 O O . SER A 1 94 ? 5.098 -2.391 -18.325 1.00 93.75 94 SER A O 1
ATOM 779 N N . ALA A 1 95 ? 6.899 -2.526 -19.662 1.00 95.19 95 ALA A N 1
ATOM 780 C CA . ALA A 1 95 ? 7.376 -1.172 -19.372 1.00 95.19 95 ALA A CA 1
ATOM 781 C C . ALA A 1 95 ? 6.317 -0.094 -19.670 1.00 95.19 95 ALA A C 1
ATOM 783 O O . ALA A 1 95 ? 6.245 0.912 -18.966 1.00 95.19 95 ALA A O 1
ATOM 784 N N . LEU A 1 96 ? 5.461 -0.326 -20.673 1.00 93.56 96 LEU A N 1
ATOM 785 C CA . LEU A 1 96 ? 4.333 0.549 -20.990 1.00 93.56 96 LEU A CA 1
ATOM 786 C C . LEU A 1 96 ? 3.323 0.597 -19.836 1.00 93.56 96 LEU A C 1
ATOM 788 O O . LEU A 1 96 ? 2.935 1.680 -19.405 1.00 93.56 96 LEU A O 1
ATOM 792 N N . THR A 1 97 ? 2.926 -0.565 -19.309 1.00 91.69 97 THR A N 1
ATOM 793 C CA . THR A 1 97 ? 2.002 -0.659 -18.170 1.00 91.69 97 THR A CA 1
ATOM 794 C C . THR A 1 97 ? 2.611 -0.046 -16.911 1.00 91.69 97 THR A C 1
ATOM 796 O O . THR A 1 97 ? 1.941 0.730 -16.232 1.00 91.69 97 THR A O 1
ATOM 799 N N . VAL A 1 98 ? 3.884 -0.341 -16.618 1.00 95.12 98 VAL A N 1
ATOM 800 C CA . VAL A 1 98 ? 4.621 0.249 -15.487 1.00 95.12 98 VAL A CA 1
ATOM 801 C C . VAL A 1 98 ? 4.654 1.772 -15.600 1.00 95.12 98 VAL A C 1
ATOM 803 O O . VAL A 1 98 ? 4.311 2.467 -14.644 1.00 95.12 98 VAL A O 1
ATOM 806 N N . GLY A 1 99 ? 5.034 2.296 -16.769 1.00 95.94 99 GLY A N 1
ATOM 807 C CA . GLY A 1 99 ? 5.103 3.732 -17.024 1.00 95.94 99 GLY A CA 1
ATOM 808 C C . GLY A 1 99 ? 3.745 4.409 -16.860 1.00 95.94 99 GLY A C 1
ATOM 809 O O . GLY A 1 99 ? 3.641 5.399 -16.140 1.00 95.94 99 GLY A O 1
ATOM 810 N N . ALA A 1 100 ? 2.692 3.839 -17.451 1.00 94.00 100 ALA A N 1
ATOM 811 C CA . ALA A 1 100 ? 1.338 4.371 -17.340 1.00 94.00 100 ALA A CA 1
ATOM 812 C C . ALA A 1 100 ? 0.830 4.380 -15.887 1.00 94.00 100 ALA A C 1
ATOM 814 O O . ALA A 1 100 ? 0.274 5.383 -15.437 1.00 94.00 100 ALA A O 1
ATOM 815 N N . MET A 1 101 ? 1.060 3.295 -15.139 1.00 93.88 101 MET A N 1
ATOM 816 C CA . MET A 1 101 ? 0.672 3.192 -13.732 1.00 93.88 101 MET A CA 1
ATOM 817 C C . MET A 1 101 ? 1.417 4.212 -12.870 1.00 93.88 101 MET A C 1
ATOM 819 O O . MET A 1 101 ? 0.798 4.951 -12.104 1.00 93.88 101 MET A O 1
ATOM 823 N N . TYR A 1 102 ? 2.740 4.290 -13.035 1.00 96.12 102 TYR A N 1
ATOM 824 C CA . TYR A 1 102 ? 3.583 5.229 -12.306 1.00 96.12 102 TYR A CA 1
ATOM 825 C C . TYR A 1 102 ? 3.160 6.677 -12.576 1.00 96.12 102 TYR A C 1
ATOM 827 O O . TYR A 1 102 ? 2.901 7.431 -11.642 1.00 96.12 102 TYR A O 1
ATOM 835 N N . SER A 1 103 ? 2.994 7.067 -13.843 1.00 95.62 103 SER A N 1
ATOM 836 C CA . SER A 1 103 ? 2.507 8.404 -14.198 1.00 95.62 103 SER A CA 1
ATOM 837 C C . SER A 1 103 ? 1.146 8.710 -13.569 1.00 95.62 103 SER A C 1
ATOM 839 O O . SER A 1 103 ? 0.945 9.811 -13.055 1.00 95.62 103 SER A O 1
ATOM 841 N N . ALA A 1 104 ? 0.230 7.741 -13.554 1.00 93.44 104 ALA A N 1
ATOM 842 C CA . ALA A 1 104 ? -1.092 7.937 -12.980 1.00 93.44 104 ALA A CA 1
ATOM 843 C C . ALA A 1 104 ? -1.053 8.188 -11.464 1.00 93.44 104 ALA A C 1
ATOM 845 O O . ALA A 1 104 ? -1.697 9.130 -10.998 1.00 93.44 104 ALA A O 1
ATOM 846 N N . VAL A 1 105 ? -0.269 7.424 -10.692 1.00 94.06 105 VAL A N 1
ATOM 847 C CA . VAL A 1 105 ? -0.149 7.654 -9.237 1.00 94.06 105 VAL A CA 1
ATOM 848 C C . VAL A 1 105 ? 0.598 8.952 -8.918 1.00 94.06 105 VAL A C 1
ATOM 850 O O . VAL A 1 105 ? 0.226 9.659 -7.979 1.00 94.06 105 VAL A O 1
ATOM 853 N N . ARG A 1 106 ? 1.570 9.354 -9.751 1.00 95.56 106 ARG A N 1
ATOM 854 C CA . ARG A 1 106 ? 2.268 10.640 -9.587 1.00 95.56 106 ARG A CA 1
ATOM 855 C C . ARG A 1 106 ? 1.323 11.831 -9.742 1.00 95.56 106 ARG A C 1
ATOM 857 O O . ARG A 1 106 ? 1.398 12.750 -8.924 1.00 95.56 106 ARG A O 1
ATOM 864 N N . VAL A 1 107 ? 0.436 11.794 -10.740 1.00 92.62 107 VAL A N 1
ATOM 865 C CA . VAL A 1 107 ? -0.509 12.882 -11.053 1.00 92.62 107 VAL A CA 1
ATOM 866 C C . VAL A 1 107 ? -1.747 12.853 -10.151 1.00 92.62 107 VAL A C 1
ATOM 868 O O . VAL A 1 107 ? -2.135 13.886 -9.616 1.00 92.62 107 VAL A O 1
ATOM 871 N N . GLY A 1 108 ? -2.370 11.686 -9.969 1.00 88.12 108 GLY A N 1
ATOM 872 C CA . GLY A 1 108 ? -3.667 11.550 -9.293 1.00 88.12 108 GLY A CA 1
ATOM 873 C C . GLY A 1 108 ? -3.606 11.019 -7.859 1.00 88.12 108 GLY A C 1
ATOM 874 O O . GLY A 1 108 ? -4.576 11.144 -7.115 1.00 88.12 108 GLY A O 1
ATOM 875 N N . GLY A 1 109 ? -2.479 10.445 -7.436 1.00 91.25 109 GLY A N 1
ATOM 876 C CA . GLY A 1 109 ? -2.372 9.757 -6.148 1.00 91.25 109 GLY A CA 1
ATOM 877 C C . GLY A 1 109 ? -2.404 10.673 -4.922 1.00 91.25 109 GLY A C 1
ATOM 878 O O . GLY A 1 109 ? -2.636 10.176 -3.824 1.00 91.25 109 GLY A O 1
ATOM 879 N N . GLY A 1 110 ? -2.209 11.988 -5.083 1.00 94.62 110 GLY A N 1
ATOM 880 C CA . GLY A 1 110 ? -2.250 12.950 -3.973 1.00 94.62 110 GLY A CA 1
ATOM 881 C C . GLY A 1 110 ? -3.592 12.950 -3.234 1.00 94.62 110 GLY A C 1
ATOM 882 O O . GLY A 1 110 ? -3.621 12.874 -2.012 1.00 94.62 110 GLY A O 1
ATOM 883 N N . SER A 1 111 ? -4.709 12.894 -3.967 1.00 93.62 111 SER A N 1
ATOM 884 C CA . SER A 1 111 ? -6.041 12.840 -3.349 1.00 93.62 111 SER A CA 1
ATOM 885 C C . SER A 1 111 ? -6.245 11.574 -2.505 1.00 93.62 111 SER A C 1
ATOM 887 O O . SER A 1 111 ? -6.767 11.656 -1.393 1.00 93.62 111 SER A O 1
ATOM 889 N N . SER A 1 112 ? -5.788 10.410 -2.984 1.00 94.19 112 SER A N 1
ATOM 890 C CA . SER A 1 112 ? -5.861 9.157 -2.218 1.00 94.19 112 SER A CA 1
ATOM 891 C C . SER A 1 112 ? -4.929 9.167 -1.001 1.00 94.19 112 SER A C 1
ATOM 893 O O . SER A 1 112 ? -5.293 8.641 0.050 1.00 94.19 112 SER A O 1
ATOM 895 N N . TRP A 1 113 ? -3.749 9.783 -1.121 1.00 96.88 113 TRP A N 1
ATOM 896 C CA . TRP A 1 113 ? -2.800 9.963 -0.019 1.00 96.88 113 TRP A CA 1
ATOM 897 C C . TRP A 1 113 ? -3.402 10.807 1.114 1.00 96.88 113 TRP A C 1
ATOM 899 O O . TRP A 1 113 ? -3.448 10.365 2.265 1.00 96.88 113 TRP A O 1
ATOM 909 N N . ASP A 1 114 ? -3.936 11.982 0.784 1.00 97.31 114 ASP A N 1
ATOM 910 C CA . ASP A 1 114 ? -4.541 12.894 1.760 1.00 97.31 114 ASP A CA 1
ATOM 911 C C . ASP A 1 114 ? -5.832 12.309 2.352 1.00 97.31 114 ASP A C 1
ATOM 913 O O . ASP A 1 114 ? -6.071 12.388 3.559 1.00 97.31 114 ASP A O 1
ATOM 917 N N . GLY A 1 115 ? -6.633 11.628 1.527 1.00 96.88 115 GLY A N 1
ATOM 918 C CA . GLY A 1 115 ? -7.826 10.916 1.980 1.00 96.88 115 GLY A CA 1
ATOM 919 C C . GLY A 1 115 ? -7.512 9.807 2.990 1.00 96.88 115 GLY A C 1
ATOM 920 O O . GLY A 1 115 ? -8.259 9.624 3.953 1.00 96.88 115 GLY A O 1
ATOM 921 N N . ASN A 1 116 ? -6.396 9.089 2.830 1.00 97.06 116 ASN A N 1
ATOM 922 C CA . ASN A 1 116 ? -5.947 8.105 3.819 1.00 97.06 116 ASN A CA 1
ATOM 923 C C . ASN A 1 116 ? -5.499 8.765 5.127 1.00 97.06 116 ASN A C 1
ATOM 925 O O . ASN A 1 116 ? -5.849 8.265 6.198 1.00 97.06 116 ASN A O 1
ATOM 929 N N . ALA A 1 117 ? -4.789 9.898 5.058 1.00 97.81 117 ALA A N 1
ATOM 930 C CA . ALA A 1 117 ? -4.427 10.669 6.249 1.00 97.81 117 ALA A CA 1
ATOM 931 C C . ALA A 1 117 ? -5.675 11.105 7.031 1.00 97.81 117 ALA A C 1
ATOM 933 O O . ALA A 1 117 ? -5.739 10.927 8.249 1.00 97.81 117 ALA A O 1
ATOM 934 N N . GLN A 1 118 ? -6.692 11.607 6.325 1.00 98.19 118 GLN A N 1
ATOM 935 C CA . GLN A 1 118 ? -7.959 12.026 6.919 1.00 98.19 118 GLN A CA 1
ATOM 936 C C . GLN A 1 118 ? -8.727 10.854 7.548 1.00 98.19 118 GLN A C 1
ATOM 938 O O . GLN A 1 118 ? -9.169 10.947 8.689 1.00 98.19 118 GLN A O 1
ATOM 943 N N . LYS A 1 119 ? -8.867 9.723 6.846 1.00 96.50 119 LYS A N 1
ATOM 944 C CA . LYS A 1 119 ? -9.534 8.529 7.400 1.00 96.50 119 LYS A CA 1
ATOM 945 C C . LYS A 1 119 ? -8.831 8.024 8.660 1.00 96.50 119 LYS A C 1
ATOM 947 O O . LYS A 1 119 ? -9.486 7.666 9.636 1.00 96.50 119 LYS A O 1
ATOM 952 N N . LYS A 1 120 ? -7.495 8.020 8.658 1.00 95.44 120 LYS A N 1
ATOM 953 C CA . LYS A 1 120 ? -6.692 7.606 9.812 1.00 95.44 120 LYS A CA 1
ATOM 954 C C . LYS A 1 120 ? -6.856 8.564 10.994 1.00 95.44 120 LYS A C 1
ATOM 956 O O . LYS A 1 120 ? -7.007 8.094 12.117 1.00 95.44 120 LYS A O 1
ATOM 961 N N . SER A 1 121 ? -6.882 9.881 10.762 1.00 97.00 121 SER A N 1
ATOM 962 C CA . SER A 1 121 ? -7.121 10.863 11.835 1.00 97.00 121 SER A CA 1
ATOM 963 C C . SER A 1 121 ? -8.536 10.775 12.417 1.00 97.00 121 SER A C 1
ATOM 965 O O . SER A 1 121 ? -8.735 11.065 13.592 1.00 97.00 121 SER A O 1
ATOM 967 N N . GLN A 1 122 ? -9.500 10.292 11.629 1.00 97.00 122 GLN A N 1
ATOM 968 C CA . GLN A 1 122 ? -10.859 9.955 12.069 1.00 97.00 122 GLN A CA 1
ATOM 969 C C . GLN A 1 122 ? -10.961 8.584 12.766 1.00 97.00 122 GLN A C 1
ATOM 971 O O . GLN A 1 122 ? -12.050 8.181 13.170 1.00 97.00 122 GLN A O 1
ATOM 976 N N . GLY A 1 123 ? -9.848 7.863 12.925 1.00 95.44 123 GLY A N 1
ATOM 977 C CA . GLY A 1 123 ? -9.790 6.595 13.651 1.00 95.44 123 GLY A CA 1
ATOM 978 C C . GLY A 1 123 ? -10.075 5.346 12.813 1.00 95.44 123 GLY A C 1
ATOM 979 O O . GLY A 1 123 ? -10.203 4.264 13.389 1.00 95.44 123 GLY A O 1
ATOM 980 N N . GLU A 1 124 ? -10.156 5.441 11.478 1.00 96.25 124 GLU A N 1
ATOM 981 C CA . GLU A 1 124 ? -10.236 4.241 10.635 1.00 96.25 124 GLU A CA 1
ATOM 982 C C . GLU A 1 124 ? -8.980 3.377 10.842 1.00 96.25 124 GLU A C 1
ATOM 984 O O . GLU A 1 124 ? -7.853 3.874 10.880 1.00 96.25 124 GLU A O 1
ATOM 989 N N . LYS A 1 125 ? -9.176 2.061 10.967 1.00 97.00 125 LYS A N 1
ATOM 990 C CA . LYS A 1 125 ? -8.105 1.067 11.079 1.00 97.00 125 LYS A CA 1
ATOM 991 C C . LYS A 1 125 ? -8.148 0.135 9.877 1.00 97.00 125 LYS A C 1
ATOM 993 O O . LYS A 1 125 ? -9.219 -0.294 9.459 1.00 97.00 125 LYS A O 1
ATOM 998 N N . ARG A 1 126 ? -6.975 -0.231 9.355 1.00 97.06 126 ARG A N 1
ATOM 999 C CA . ARG A 1 126 ? -6.843 -1.152 8.212 1.00 97.06 126 ARG A CA 1
ATOM 1000 C C . ARG A 1 126 ? -6.050 -2.419 8.508 1.00 97.06 126 ARG A C 1
ATOM 1002 O O . ARG A 1 126 ? -5.736 -3.142 7.576 1.00 97.06 126 ARG A O 1
ATOM 1009 N N . ILE A 1 127 ? -5.731 -2.714 9.769 1.00 98.12 127 ILE A N 1
ATOM 1010 C CA . ILE A 1 127 ? -5.104 -3.989 10.154 1.00 98.12 127 ILE A CA 1
ATOM 1011 C C . ILE A 1 127 ? -6.108 -4.814 10.950 1.00 98.12 127 ILE A C 1
ATOM 1013 O O . ILE A 1 127 ? -6.482 -4.447 12.062 1.00 98.12 127 ILE A O 1
ATOM 1017 N N . LEU A 1 128 ? -6.562 -5.924 10.381 1.00 98.19 128 LEU A N 1
ATOM 1018 C CA . LEU A 1 128 ? -7.494 -6.845 11.018 1.00 98.19 128 LEU A CA 1
ATOM 1019 C C . LEU A 1 128 ? -6.792 -7.749 12.043 1.00 98.19 128 LEU A C 1
ATOM 1021 O O . LEU A 1 128 ? -5.783 -8.376 11.730 1.00 98.19 128 LEU A O 1
ATOM 1025 N N . ALA A 1 129 ? -7.377 -7.885 13.235 1.00 97.56 129 ALA A N 1
ATOM 1026 C CA . ALA A 1 129 ? -7.017 -8.919 14.212 1.00 97.56 129 ALA A CA 1
ATOM 1027 C C . ALA A 1 129 ? -7.855 -10.197 14.039 1.00 97.56 129 ALA A C 1
ATOM 1029 O O . ALA A 1 129 ? -7.405 -11.297 14.358 1.00 97.56 129 ALA A O 1
ATOM 1030 N N . LYS A 1 130 ? -9.084 -10.056 13.530 1.00 97.06 130 LYS A N 1
ATOM 1031 C CA . LYS A 1 130 ? -10.021 -11.152 13.238 1.00 97.06 130 LYS A CA 1
ATOM 1032 C C . LYS A 1 130 ? -10.429 -11.100 11.769 1.00 97.06 130 LYS A C 1
ATOM 1034 O O . LYS A 1 130 ? -10.344 -10.050 11.149 1.00 97.06 130 LYS A O 1
ATOM 1039 N N . PHE A 1 131 ? -10.917 -12.208 11.217 1.00 96.81 131 PHE A N 1
ATOM 1040 C CA . PHE A 1 131 ? -11.324 -12.276 9.809 1.00 96.81 131 PHE A CA 1
ATOM 1041 C C . PHE A 1 131 ? -12.816 -12.578 9.675 1.00 96.81 131 PHE A C 1
ATOM 1043 O O . PHE A 1 131 ? -13.316 -13.439 10.412 1.00 96.81 131 PHE A O 1
ATOM 1050 N N . PRO A 1 132 ? -13.532 -11.907 8.755 1.00 94.94 132 PRO A N 1
ATOM 1051 C CA . PRO A 1 132 ? -14.929 -12.218 8.491 1.00 94.94 132 PRO A CA 1
ATOM 1052 C C . PRO A 1 132 ? -15.064 -13.655 7.982 1.00 94.94 132 PRO A C 1
ATOM 1054 O O . PRO A 1 132 ? -14.315 -14.084 7.109 1.00 94.94 132 PRO A O 1
ATOM 1057 N N . GLN A 1 133 ? -16.020 -14.392 8.550 1.00 91.94 133 GLN A N 1
ATOM 1058 C CA . GLN A 1 133 ? -16.373 -15.748 8.108 1.00 91.94 133 GLN A CA 1
ATOM 1059 C C . GLN A 1 133 ? -17.574 -15.743 7.149 1.00 91.94 133 GLN A C 1
ATOM 1061 O O . GLN A 1 133 ? -17.718 -16.649 6.338 1.00 91.94 133 GLN A O 1
ATOM 1066 N N . ASP A 1 134 ? -18.431 -14.715 7.227 1.00 93.62 134 ASP A N 1
ATOM 1067 C CA . ASP A 1 134 ? -19.550 -14.530 6.299 1.00 93.62 134 ASP A CA 1
ATOM 1068 C C . ASP A 1 134 ? -19.064 -13.767 5.052 1.00 93.62 134 ASP A C 1
ATOM 1070 O O . ASP A 1 134 ? -18.655 -12.607 5.184 1.00 93.62 134 ASP A O 1
ATOM 1074 N N . PRO A 1 135 ? -19.134 -14.352 3.842 1.00 89.69 135 PRO A N 1
ATOM 1075 C CA . PRO A 1 135 ? -18.715 -13.683 2.606 1.00 89.69 135 PRO A CA 1
ATOM 1076 C C . PRO A 1 135 ? -19.581 -12.465 2.241 1.00 89.69 135 PRO A C 1
ATOM 1078 O O . PRO A 1 135 ? -19.225 -11.692 1.353 1.00 89.69 135 PRO A O 1
ATOM 1081 N N . ARG A 1 136 ? -20.728 -12.276 2.903 1.00 94.94 136 ARG A N 1
ATOM 1082 C CA . ARG A 1 136 ? -21.616 -11.119 2.722 1.00 94.94 136 ARG A CA 1
ATOM 1083 C C . ARG A 1 136 ? -21.266 -9.956 3.651 1.00 94.94 136 ARG A C 1
ATOM 1085 O O . ARG A 1 136 ? -21.934 -8.924 3.568 1.00 94.94 136 ARG A O 1
ATOM 1092 N N . MET A 1 137 ? -20.264 -10.115 4.524 1.00 97.44 137 MET A N 1
ATOM 1093 C CA . MET A 1 137 ? -19.829 -9.073 5.453 1.00 97.44 137 MET A CA 1
ATOM 1094 C C . MET A 1 137 ? -19.448 -7.801 4.701 1.00 97.44 137 MET A C 1
ATOM 1096 O O . MET A 1 137 ? -18.580 -7.845 3.827 1.00 97.44 137 MET A O 1
ATOM 1100 N N . LYS A 1 138 ? -20.055 -6.673 5.068 1.00 97.62 138 LYS A N 1
ATOM 1101 C CA . LYS A 1 138 ? -19.685 -5.366 4.523 1.00 97.62 138 LYS A CA 1
ATOM 1102 C C . LYS A 1 138 ? -18.546 -4.741 5.311 1.00 97.62 138 LYS A C 1
ATOM 1104 O O . LYS A 1 138 ? -18.453 -4.933 6.525 1.00 97.62 138 LYS A O 1
ATOM 1109 N N . TRP A 1 139 ? -17.718 -3.947 4.641 1.00 96.81 139 TRP A N 1
ATOM 1110 C CA . TRP A 1 139 ? -16.640 -3.211 5.310 1.00 96.81 139 TRP A CA 1
ATOM 1111 C C . TRP A 1 139 ? -17.155 -2.205 6.347 1.00 96.81 139 TRP A C 1
ATOM 1113 O O . TRP A 1 139 ? -16.646 -2.156 7.466 1.00 96.81 139 TRP A O 1
ATOM 1123 N N . GLU A 1 140 ? -18.199 -1.446 6.012 1.00 96.12 140 GLU A N 1
ATOM 1124 C CA . GLU 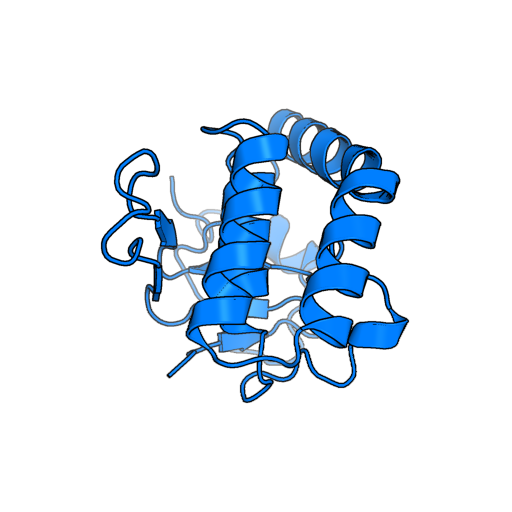A 1 140 ? -18.776 -0.451 6.925 1.00 96.12 140 GLU A CA 1
ATOM 1125 C C . GLU A 1 140 ? -19.342 -1.096 8.196 1.00 96.12 140 GLU A C 1
ATOM 1127 O O . GLU A 1 140 ? -19.082 -0.612 9.296 1.00 96.12 140 GLU A O 1
ATOM 1132 N N . ASP A 1 141 ? -20.010 -2.247 8.067 1.00 97.19 141 ASP A N 1
ATOM 1133 C CA . ASP A 1 141 ? -20.512 -3.014 9.214 1.00 97.19 141 ASP A CA 1
ATOM 1134 C C . ASP A 1 141 ? -19.360 -3.599 10.047 1.00 97.19 141 ASP A C 1
ATOM 1136 O O . ASP A 1 141 ? -19.449 -3.705 11.272 1.00 97.19 141 ASP A O 1
ATOM 1140 N N . TRP A 1 142 ? -18.262 -3.994 9.393 1.00 97.38 142 TRP A N 1
ATOM 1141 C CA . TRP A 1 142 ? -17.081 -4.527 10.066 1.00 97.38 142 TRP A CA 1
ATOM 1142 C C . TRP A 1 142 ? -16.373 -3.469 10.913 1.00 97.38 142 TRP A C 1
ATOM 1144 O O . TRP A 1 142 ? -15.992 -3.762 12.047 1.00 97.38 142 TRP A O 1
ATOM 1154 N N . LYS A 1 143 ? -16.246 -2.236 10.400 1.00 96.00 143 LYS A N 1
ATOM 1155 C CA . LYS A 1 143 ? -15.592 -1.118 11.100 1.00 96.00 143 LYS A CA 1
ATOM 1156 C C . LYS A 1 143 ? -16.202 -0.803 12.466 1.00 96.00 143 LYS A C 1
ATOM 1158 O O . LYS A 1 143 ? -15.480 -0.382 13.362 1.00 96.00 143 LYS A O 1
ATOM 1163 N N . GLN A 1 144 ? -17.497 -1.054 12.644 1.00 95.81 144 GLN A N 1
ATOM 1164 C CA . GLN A 1 144 ? -18.211 -0.769 13.893 1.00 95.81 144 GLN A CA 1
ATOM 1165 C C . GLN A 1 144 ? -18.015 -1.840 14.978 1.00 95.81 144 GLN A C 1
ATOM 1167 O O . GLN A 1 144 ? -18.470 -1.674 16.109 1.00 95.81 144 GLN A O 1
ATOM 1172 N N . ARG A 1 145 ? -17.373 -2.973 14.663 1.00 95.50 145 ARG A N 1
ATOM 1173 C CA . ARG A 1 145 ? -17.263 -4.096 15.602 1.00 95.50 145 ARG A CA 1
ATOM 1174 C C . ARG A 1 145 ? -16.120 -3.884 16.603 1.00 95.50 145 ARG A C 1
ATOM 1176 O O . ARG A 1 145 ? -14.987 -3.628 16.195 1.00 95.50 145 ARG A O 1
ATOM 1183 N N . PRO A 1 146 ? -16.349 -4.085 17.911 1.00 94.88 146 PRO A N 1
ATOM 1184 C CA . PRO A 1 146 ? -15.284 -3.972 18.899 1.00 94.88 146 PRO A CA 1
ATOM 1185 C C . PRO A 1 146 ? -14.275 -5.126 18.776 1.00 94.88 146 PRO A C 1
ATOM 1187 O O . PRO A 1 146 ? -14.641 -6.289 18.584 1.00 94.88 146 PRO A O 1
ATOM 1190 N N . GLY A 1 147 ? -12.983 -4.811 18.911 1.00 95.56 147 GLY A N 1
ATOM 1191 C CA . GLY A 1 147 ? -11.908 -5.809 19.003 1.00 95.56 147 GLY A CA 1
ATOM 1192 C C . GLY A 1 147 ? -11.680 -6.655 17.742 1.00 95.56 147 GLY A C 1
ATOM 1193 O O . GLY A 1 1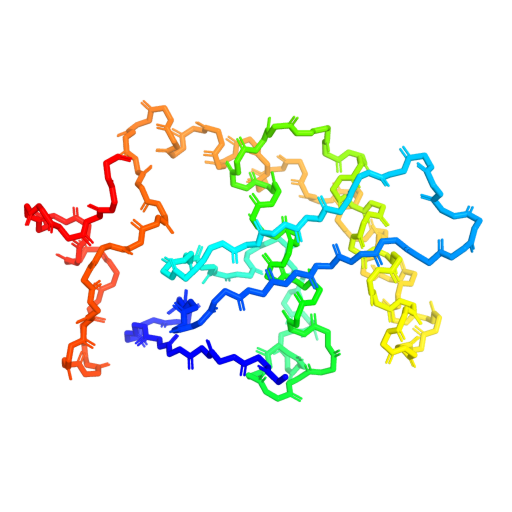47 ? -11.220 -7.795 17.848 1.00 95.56 147 GLY A O 1
ATOM 1194 N N . VAL A 1 148 ? -12.043 -6.147 16.558 1.00 97.25 148 VAL A N 1
ATOM 1195 C CA . VAL A 1 148 ? -11.785 -6.826 15.269 1.00 97.25 148 VAL A CA 1
ATOM 1196 C C . VAL A 1 148 ? -10.532 -6.330 14.551 1.00 97.25 148 VAL A C 1
ATOM 1198 O O . VAL A 1 148 ? -10.044 -7.002 13.642 1.00 97.25 148 VAL A O 1
ATOM 1201 N N . PHE A 1 149 ? -9.994 -5.187 14.970 1.00 97.81 149 PHE A N 1
ATOM 1202 C CA . PHE A 1 149 ? -8.757 -4.610 14.456 1.00 97.81 149 PHE A CA 1
ATOM 1203 C C . PHE A 1 149 ? -7.594 -4.889 15.398 1.00 97.81 149 PHE A C 1
ATOM 1205 O O . PHE A 1 149 ? -7.792 -5.043 16.605 1.00 97.81 149 PHE A O 1
ATOM 1212 N N . ALA A 1 150 ? -6.390 -4.945 14.835 1.00 94.38 150 ALA A N 1
ATOM 1213 C CA . ALA A 1 150 ? -5.172 -4.920 15.624 1.00 94.38 150 ALA A CA 1
ATOM 1214 C C . ALA A 1 150 ? -5.119 -3.628 16.469 1.00 94.38 150 ALA A C 1
ATOM 1216 O O . ALA A 1 150 ? -5.771 -2.637 16.100 1.00 94.38 150 ALA A O 1
ATOM 1217 N N . PRO A 1 151 ? -4.408 -3.662 17.613 1.00 82.06 151 PRO A N 1
ATOM 1218 C CA . PRO A 1 151 ? -4.190 -2.491 18.457 1.00 82.06 151 PRO A CA 1
ATOM 1219 C C . PRO A 1 151 ? -3.783 -1.258 17.647 1.00 82.06 151 PRO A C 1
ATOM 1221 O O . PRO A 1 151 ? -2.886 -1.383 16.786 1.00 82.06 151 PRO A O 1
#

Solvent-accessible surface area (backbone atoms only — not comparable to full-atom values): 8677 Å² total; per-residue (Å²): 132,74,49,69,50,59,39,53,55,87,35,32,29,27,76,45,61,49,70,54,70,63,56,94,93,39,76,92,48,79,64,46,75,46,56,47,22,36,53,45,61,64,78,62,54,63,73,91,54,50,84,44,56,39,81,88,22,84,44,32,66,29,50,53,54,28,50,49,39,43,57,67,55,86,57,54,69,68,56,32,49,49,48,30,38,50,45,30,52,74,63,66,50,54,66,66,59,41,50,54,52,41,54,45,37,71,73,58,26,60,62,50,40,53,50,32,53,52,43,43,76,73,64,59,80,51,40,36,64,55,78,86,85,56,66,76,41,43,63,75,68,52,72,73,46,84,85,34,50,50,134

Secondary structure (DSSP, 8-state):
---EEE-SSS-EEESS-EEE-PPTT-TTS--EEEPTTBEE--TTS-GGGGGG-STT-TTHHHHHHHHHHHHH-SS-HHHHHHHHHHHHHHTT--HHHHHHHHHHHHHHHHHHHHHHHHHHHTT---BBSS---STT--HHHHHTSTT-B--

pLDDT: mean 93.38, std 6.14, range [66.75, 98.38]

Radius of gyration: 15.04 Å; Cα contacts (8 Å, |Δi|>4): 211; chains: 1; bounding box: 43×29×40 Å

Sequence (151 aa):
MLRISRFREPIYFLTAPISWTPNPGQERYAAVTVPKGFVTDFASIPRIFWSALRPDGEYA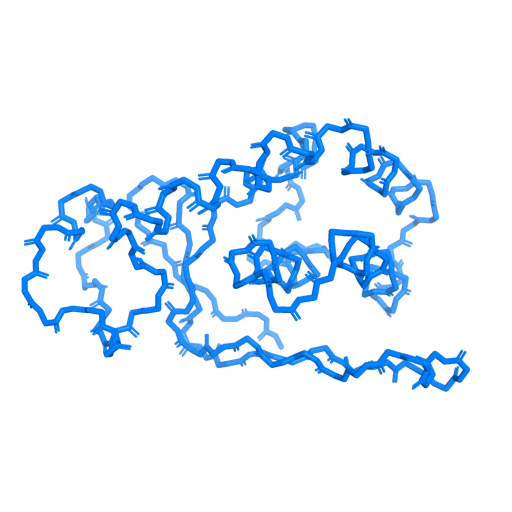YAAVVHDYLYWTQTRSREEADQILKMAMEDFKISALTVGAMYSAVRVGGGSSWDGNAQKKSQGEKRILAKFPQDPRMKWEDWKQRPGVFAP

Mean predicted aligned error: 3.21 Å

Foldseek 3Di:
DFAWDDALALKIFGQAKDKDCADPVVVVDHIFIDGGQFIDNLPLFDPVCVVQCDSPRLLVRLSSSLRSCLQVVPDDLVNSLVSSLRSSVVSVHDPVVSVVRSVSSVVPVPVSSVVSVVCVVVPQARGFPADDPDNNHDPVNQRPDPPGHDD